Protein AF-C9LDC7-F1 (afdb_monomer)

Sequence (46 aa):
MSVNQIAEEIKRSKDSVKCYRKSLFLKLGVSKISEAIAIATHHKLI

Foldseek 3Di:
DDLVVVCVVVVHDSVVSVVVVVVLCVVQVHDDPVSSVVSCVVVVVD

Organism: NCBI:txid626522

Secondary structure (DSSP, 8-state):
--HHHHHHHTT--HHHHHHHHHHHHHHHT-SSHHHHHHHHHHTT--

Nearest PDB structures (foldseek):
  4yn8-assembly1_A  TM=9.615E-01  e=2.481E-02  Corynebacterium diphtheriae
  8dq1-assembly1_D  TM=9.415E-01  e=1.819E-01  Pseudomonas aeruginosa
  7dwm-assembly1_B  TM=8.592E-01  e=1.585E-01  Hapunavirus VP882
  3qp5-assembly2_C  TM=8.390E-01  e=1.698E-01  Chromobacterium violaceum
  7dwm-assembly1_A  TM=8.409E-01  e=2.747E-01  Hapunavirus VP882

InterPro domains:
  IPR000792 Transcription regulator LuxR, C-terminal [PF00196] (1-40)
  IPR000792 Transcription regulator LuxR, C-terminal [PS50043] (1-44)
  IPR016032 Signal transduction response regulator, C-terminal effector [SSF46894] (1-46)
  IPR036388 Winged helix-like DNA-binding domain superfamily [G3DSA:1.10.10.10] (1-46)

Solvent-accessible surface area (backbone atoms only — not comparable to full-atom values): 2776 Å² total; per-residue (Å²): 137,53,66,64,57,52,14,64,76,71,73,46,53,56,64,58,53,51,50,52,52,51,53,50,27,62,76,70,74,43,92,50,69,69,55,48,49,53,52,32,51,76,68,63,77,104

Structure (mmCIF, N/CA/C/O backbone):
data_AF-C9LDC7-F1
#
_entry.id   AF-C9LDC7-F1
#
loop_
_atom_site.group_PDB
_atom_site.id
_atom_site.type_symbol
_atom_site.label_atom_id
_atom_site.label_alt_id
_atom_site.label_comp_id
_atom_site.label_asym_id
_atom_site.label_entity_id
_atom_site.label_seq_id
_atom_site.pdbx_PDB_ins_code
_atom_site.Cartn_x
_atom_site.Cartn_y
_atom_site.Cartn_z
_atom_site.occupancy
_atom_site.B_iso_or_equiv
_atom_site.auth_seq_id
_atom_site.auth_comp_id
_atom_site.auth_asym_id
_atom_site.auth_atom_id
_atom_site.pdbx_PDB_model_num
ATOM 1 N N . MET A 1 1 ? -12.803 1.126 -5.391 1.00 76.00 1 MET A N 1
ATOM 2 C CA . MET A 1 1 ? -12.953 1.117 -3.921 1.00 76.00 1 MET A CA 1
ATOM 3 C C . MET A 1 1 ? -12.050 2.186 -3.309 1.00 76.00 1 MET A C 1
ATOM 5 O O . MET A 1 1 ? -10.894 2.286 -3.705 1.00 76.00 1 MET A O 1
ATOM 9 N N . SER A 1 2 ? -12.571 3.032 -2.420 1.00 90.25 2 SER A N 1
ATOM 10 C CA . SER A 1 2 ? -11.798 4.097 -1.757 1.00 90.25 2 SER A CA 1
ATOM 11 C C . SER A 1 2 ? -11.055 3.587 -0.513 1.00 90.25 2 SER A C 1
ATOM 13 O O . SER A 1 2 ? -11.438 2.578 0.071 1.00 90.25 2 SER A O 1
ATOM 15 N N . VAL A 1 3 ? -10.024 4.313 -0.058 1.00 90.62 3 VAL A N 1
ATOM 16 C CA . VAL A 1 3 ? -9.299 3.994 1.195 1.00 90.62 3 VAL A CA 1
ATOM 17 C C . VAL A 1 3 ? -10.241 3.972 2.405 1.00 90.62 3 VAL A C 1
ATOM 19 O O . VAL A 1 3 ? -10.049 3.163 3.305 1.00 90.62 3 VAL A O 1
ATOM 22 N N . ASN A 1 4 ? -11.268 4.829 2.410 1.00 93.19 4 ASN A N 1
ATOM 23 C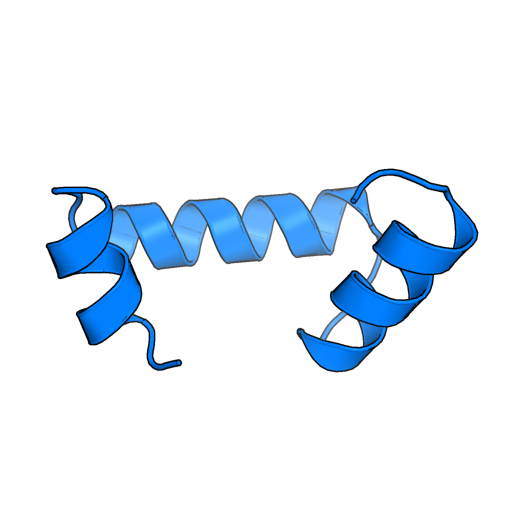 CA . ASN A 1 4 ? -12.272 4.865 3.473 1.00 93.19 4 ASN A CA 1
ATOM 24 C C . ASN A 1 4 ? -13.114 3.585 3.486 1.00 93.19 4 ASN A C 1
ATOM 26 O O . ASN A 1 4 ? -13.285 2.995 4.540 1.00 93.19 4 ASN A O 1
ATOM 30 N N . GLN A 1 5 ? -13.588 3.134 2.320 1.00 95.56 5 GLN A N 1
ATOM 31 C CA . GLN A 1 5 ? -14.379 1.902 2.222 1.00 95.56 5 GLN A CA 1
ATOM 32 C C . GLN A 1 5 ? -13.580 0.680 2.679 1.00 95.56 5 GLN A C 1
ATOM 34 O O . GLN A 1 5 ? -14.089 -0.106 3.464 1.00 95.56 5 GLN A O 1
ATOM 39 N N . ILE A 1 6 ? -12.309 0.582 2.268 1.00 93.88 6 ILE A N 1
ATOM 40 C CA . ILE A 1 6 ? -11.414 -0.496 2.714 1.00 93.88 6 ILE A CA 1
ATOM 41 C C . ILE A 1 6 ? -11.275 -0.476 4.233 1.00 93.88 6 ILE A C 1
ATOM 43 O O . ILE A 1 6 ? -11.386 -1.516 4.865 1.00 93.88 6 ILE A O 1
ATOM 47 N N . ALA A 1 7 ? -11.018 0.700 4.810 1.00 96.19 7 ALA A N 1
ATOM 48 C CA . ALA A 1 7 ? -10.820 0.870 6.245 1.00 96.19 7 ALA A CA 1
ATOM 49 C C . ALA A 1 7 ? -12.029 0.375 7.058 1.00 96.19 7 ALA A C 1
ATOM 51 O O . ALA A 1 7 ? -11.843 -0.387 8.007 1.00 96.19 7 ALA A O 1
ATOM 52 N N . GLU A 1 8 ? -13.243 0.744 6.640 1.00 96.75 8 GLU A N 1
ATOM 53 C CA . GLU A 1 8 ? -14.485 0.272 7.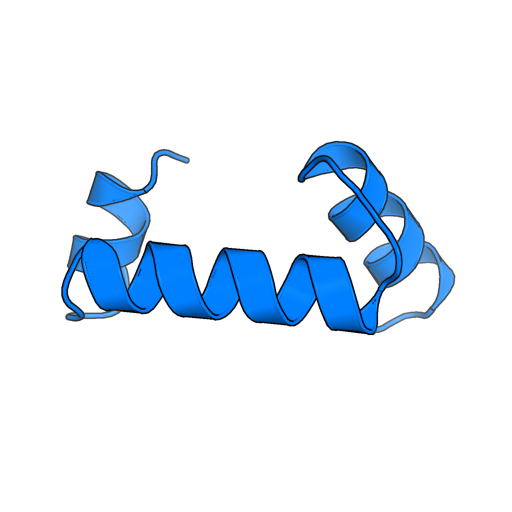263 1.00 96.75 8 GLU A CA 1
ATOM 54 C C . GLU A 1 8 ? -14.671 -1.243 7.096 1.00 96.75 8 GLU A C 1
ATOM 56 O O . GLU A 1 8 ? -14.944 -1.945 8.068 1.00 96.75 8 GLU A O 1
ATOM 61 N N . GLU A 1 9 ? -14.452 -1.767 5.887 1.00 96.62 9 GLU A N 1
ATOM 62 C CA . GLU A 1 9 ? -14.628 -3.188 5.571 1.00 96.62 9 GLU A CA 1
ATOM 63 C C . GLU A 1 9 ? -13.685 -4.087 6.381 1.00 96.62 9 GLU A C 1
ATOM 65 O O . GLU A 1 9 ? -14.112 -5.093 6.948 1.00 96.62 9 GLU A O 1
ATOM 70 N N . ILE A 1 10 ? -12.413 -3.695 6.514 1.00 94.25 10 ILE A N 1
ATOM 71 C CA . ILE A 1 10 ? -11.415 -4.471 7.264 1.00 94.25 10 ILE A CA 1
ATOM 72 C C . ILE A 1 10 ? -11.334 -4.083 8.751 1.00 94.25 10 ILE A C 1
ATOM 74 O O . ILE A 1 10 ? -10.465 -4.594 9.463 1.00 94.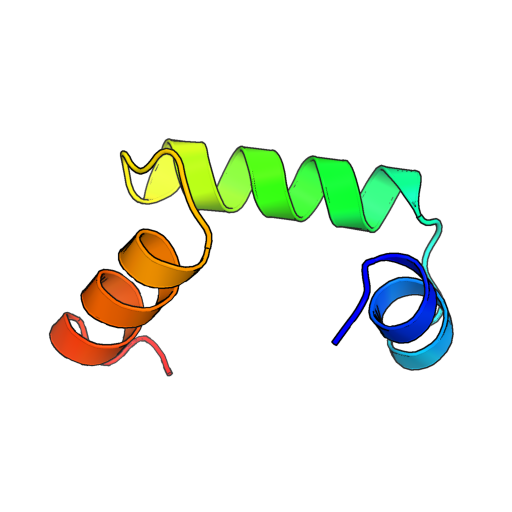25 10 ILE A O 1
ATOM 78 N N . LYS A 1 11 ? -12.200 -3.171 9.227 1.00 96.12 11 LYS A N 1
ATOM 79 C CA . LYS A 1 11 ? -12.207 -2.609 10.593 1.00 96.12 11 LYS A CA 1
ATOM 80 C C . LYS A 1 11 ? -10.830 -2.100 11.043 1.00 96.12 11 LYS A C 1
ATOM 82 O O . LYS A 1 11 ? -10.352 -2.408 12.138 1.00 96.12 11 LYS A O 1
ATOM 87 N N . ARG A 1 12 ? -10.152 -1.332 10.185 1.00 95.69 12 ARG A N 1
ATOM 88 C CA . ARG A 1 12 ? -8.84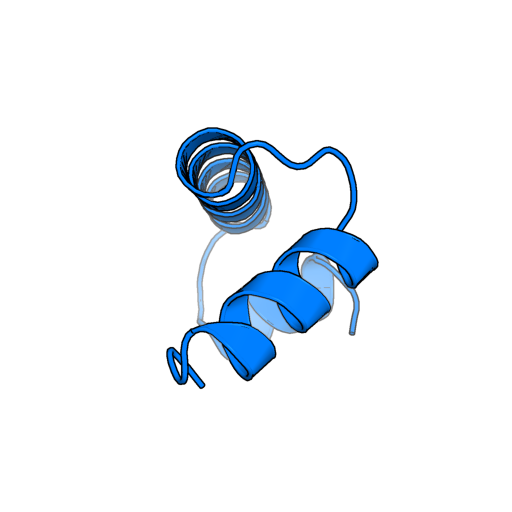1 -0.716 10.470 1.00 95.69 12 ARG A CA 1
ATOM 89 C C . A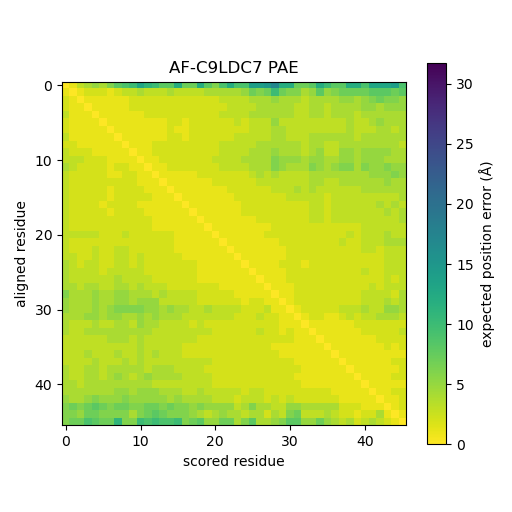RG A 1 12 ? -8.873 0.783 10.222 1.00 95.69 12 ARG A C 1
ATOM 91 O O . ARG A 1 12 ? -9.726 1.293 9.511 1.00 95.69 12 ARG A O 1
ATOM 98 N N . SER A 1 13 ? -7.898 1.502 10.775 1.00 96.50 13 SER A N 1
ATOM 99 C CA . SER A 1 13 ? -7.768 2.932 10.504 1.00 96.50 13 SER A CA 1
ATOM 100 C C . SER A 1 13 ? -7.348 3.188 9.053 1.00 96.50 13 SER A C 1
ATOM 102 O O . SER A 1 13 ? -6.615 2.410 8.430 1.00 96.50 13 SER A O 1
ATOM 104 N N . LYS A 1 14 ? -7.764 4.341 8.521 1.00 96.50 14 LYS A N 1
ATOM 105 C CA . LYS A 1 14 ? -7.373 4.814 7.182 1.00 96.50 14 LYS A CA 1
ATOM 106 C C . LYS A 1 14 ? -5.855 4.883 7.025 1.00 96.50 14 LYS A C 1
ATOM 108 O O . LYS A 1 14 ? -5.334 4.602 5.947 1.00 96.50 14 LYS A O 1
ATOM 113 N N . ASP A 1 15 ? -5.142 5.243 8.089 1.00 96.44 15 ASP A N 1
ATOM 114 C CA . ASP A 1 15 ? -3.686 5.356 8.061 1.00 96.44 15 ASP A CA 1
ATOM 115 C C . ASP A 1 15 ? -3.004 3.989 8.029 1.00 96.44 15 ASP A C 1
ATOM 117 O O . ASP A 1 15 ? -2.051 3.822 7.268 1.00 96.44 15 ASP A O 1
ATOM 121 N N . SER A 1 16 ? -3.547 2.972 8.709 1.00 96.50 16 SER A N 1
ATOM 122 C CA . SER A 1 16 ? -3.083 1.588 8.542 1.00 96.50 16 SER A CA 1
ATOM 123 C C . SER A 1 16 ? -3.240 1.117 7.095 1.00 96.50 16 SER A C 1
ATOM 125 O O . SER A 1 16 ? -2.286 0.594 6.522 1.00 96.50 16 SER A O 1
ATOM 127 N N . VAL A 1 17 ? -4.389 1.377 6.459 1.00 95.38 17 VAL A N 1
ATOM 128 C CA . VAL A 1 17 ? -4.617 1.028 5.043 1.00 95.38 17 VAL A CA 1
ATOM 129 C C . VAL A 1 17 ? -3.614 1.736 4.124 1.00 95.38 17 VAL A C 1
ATOM 131 O O . VAL A 1 17 ? -3.040 1.109 3.230 1.00 95.38 17 VAL A O 1
ATOM 134 N N . LYS A 1 18 ? -3.338 3.028 4.352 1.00 94.56 18 LYS A N 1
ATOM 135 C CA . LYS A 1 18 ? -2.312 3.769 3.594 1.00 94.56 18 LYS A CA 1
ATOM 136 C C . LYS A 1 18 ? -0.917 3.174 3.791 1.00 94.56 18 LYS A C 1
ATOM 138 O O . LYS A 1 18 ? -0.179 3.059 2.811 1.00 94.56 18 LYS A O 1
ATOM 143 N N . CYS A 1 19 ? -0.553 2.807 5.018 1.00 96.25 19 CYS A N 1
ATOM 144 C CA . CYS A 1 19 ? 0.733 2.183 5.327 1.00 96.25 19 CYS A CA 1
ATOM 145 C C . CYS A 1 19 ? 0.876 0.819 4.644 1.00 96.25 19 CYS A C 1
ATOM 147 O O . CYS A 1 19 ? 1.895 0.577 3.997 1.00 96.25 19 CYS A O 1
ATOM 149 N N . TYR A 1 20 ? -0.157 -0.028 4.687 1.00 94.06 20 TYR A N 1
ATOM 150 C CA . TYR A 1 20 ? -0.163 -1.301 3.964 1.00 94.06 20 TYR A CA 1
ATOM 151 C C . TYR A 1 20 ? -0.021 -1.098 2.459 1.00 94.06 20 TYR A C 1
ATOM 153 O O . TYR A 1 20 ? 0.808 -1.754 1.836 1.00 94.06 20 TYR A O 1
ATOM 161 N N . ARG A 1 21 ? -0.747 -0.134 1.882 1.00 92.69 21 ARG A N 1
ATOM 162 C CA . ARG A 1 21 ? -0.641 0.186 0.454 1.00 92.69 21 ARG A CA 1
ATOM 163 C C . ARG A 1 21 ? 0.767 0.644 0.068 1.00 92.69 21 ARG A C 1
ATOM 165 O O . ARG A 1 21 ? 1.294 0.187 -0.938 1.00 92.69 21 ARG A O 1
ATOM 172 N N . LYS A 1 22 ? 1.391 1.511 0.873 1.00 94.75 22 LYS A N 1
ATOM 173 C CA . LYS A 1 22 ? 2.784 1.942 0.661 1.00 94.75 22 LYS A CA 1
ATOM 174 C C . LYS A 1 22 ? 3.752 0.761 0.731 1.00 94.75 22 LYS A C 1
ATOM 176 O O . LYS A 1 22 ? 4.593 0.619 -0.146 1.00 94.75 22 LYS A O 1
ATOM 181 N N . SER A 1 23 ? 3.615 -0.096 1.743 1.00 95.75 23 SER A N 1
ATOM 182 C CA . SER A 1 23 ? 4.465 -1.281 1.891 1.00 95.75 23 SER A CA 1
ATOM 183 C C . SER A 1 23 ? 4.295 -2.255 0.722 1.00 95.75 23 SER A C 1
ATOM 185 O O . SER A 1 23 ? 5.288 -2.751 0.200 1.00 95.75 23 SER A O 1
ATOM 187 N N . LEU A 1 24 ? 3.060 -2.475 0.262 1.00 94.44 24 LEU A N 1
ATOM 188 C CA . LEU A 1 24 ? 2.763 -3.297 -0.909 1.00 94.44 24 LEU A CA 1
ATOM 189 C C . LEU A 1 24 ? 3.456 -2.752 -2.162 1.00 94.44 24 LEU A C 1
ATOM 191 O O . LEU A 1 24 ? 4.114 -3.502 -2.874 1.00 94.44 24 LEU A O 1
ATOM 195 N N . PHE A 1 25 ? 3.350 -1.445 -2.404 1.00 95.25 25 PHE A N 1
ATOM 196 C CA . PHE A 1 25 ? 3.972 -0.801 -3.560 1.00 95.25 25 PHE A CA 1
ATOM 197 C C . PHE A 1 25 ? 5.496 -0.905 -3.530 1.00 95.25 25 PHE A C 1
ATOM 199 O O . PHE A 1 25 ? 6.095 -1.236 -4.546 1.00 95.25 25 PHE A O 1
ATOM 206 N N . LEU A 1 26 ? 6.111 -0.720 -2.359 1.00 96.50 26 LEU A N 1
ATOM 207 C CA . LEU A 1 26 ? 7.552 -0.905 -2.182 1.00 96.50 26 LEU A CA 1
ATOM 208 C C . LEU A 1 26 ? 7.987 -2.350 -2.454 1.00 96.50 26 LEU A C 1
ATOM 210 O O . LEU A 1 26 ? 8.979 -2.562 -3.140 1.00 96.50 26 LEU A O 1
ATOM 214 N N . LYS A 1 27 ? 7.235 -3.343 -1.962 1.00 95.12 27 LYS A N 1
ATOM 215 C CA . LYS A 1 27 ? 7.538 -4.768 -2.184 1.00 95.12 27 LYS A CA 1
ATOM 216 C C . LYS A 1 27 ? 7.407 -5.186 -3.647 1.00 95.12 27 LYS A C 1
ATOM 218 O O . LYS A 1 27 ? 8.142 -6.059 -4.090 1.00 95.12 27 LYS A O 1
ATOM 223 N N . LEU A 1 28 ? 6.464 -4.587 -4.372 1.00 94.00 28 LEU A N 1
ATOM 224 C CA . LEU A 1 28 ? 6.225 -4.871 -5.787 1.00 94.00 28 LEU A CA 1
ATOM 225 C C . LEU A 1 28 ? 7.032 -3.963 -6.730 1.00 94.00 28 LEU A C 1
ATOM 227 O O . LEU A 1 28 ? 7.020 -4.199 -7.932 1.00 94.00 28 LEU A O 1
ATOM 231 N N . GLY A 1 29 ? 7.715 -2.936 -6.213 1.00 95.31 29 GLY A N 1
ATOM 232 C CA . GLY A 1 29 ? 8.482 -1.981 -7.019 1.00 95.31 29 GLY A CA 1
ATOM 233 C C . GLY A 1 29 ? 7.623 -1.076 -7.911 1.00 95.31 29 GLY A C 1
ATOM 234 O O . GLY A 1 29 ? 8.057 -0.704 -8.995 1.00 95.31 29 GLY A O 1
ATOM 235 N N . VAL A 1 30 ? 6.404 -0.729 -7.482 1.00 95.69 30 VAL A N 1
ATOM 236 C CA . VAL A 1 30 ? 5.421 0.029 -8.286 1.00 95.69 30 VAL A CA 1
ATOM 237 C C . VAL A 1 30 ? 5.024 1.353 -7.645 1.00 95.69 30 VAL A C 1
ATOM 239 O O . VAL A 1 30 ? 5.232 1.577 -6.454 1.00 95.69 30 VAL A O 1
ATOM 242 N N . SER A 1 31 ? 4.398 2.233 -8.430 1.00 92.50 31 SER A N 1
ATOM 243 C CA . SER A 1 31 ? 3.971 3.565 -7.979 1.00 92.50 31 SER A CA 1
ATOM 244 C C . SER A 1 31 ? 2.449 3.719 -7.878 1.00 92.50 31 SER A C 1
ATOM 246 O O . SER A 1 31 ? 1.954 4.600 -7.166 1.00 92.50 31 SER A O 1
ATOM 248 N N . LYS A 1 32 ? 1.690 2.862 -8.575 1.00 92.19 32 LYS A N 1
ATOM 249 C CA . LYS A 1 32 ? 0.227 2.947 -8.693 1.00 92.19 32 LY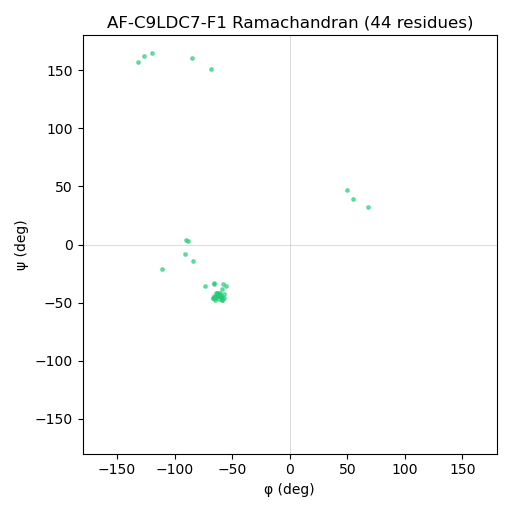S A CA 1
ATOM 250 C C . LYS A 1 32 ? -0.450 1.604 -8.434 1.00 92.19 32 LYS A C 1
ATOM 252 O O . LYS A 1 32 ? 0.117 0.535 -8.630 1.00 92.19 32 LYS A O 1
ATOM 257 N N . ILE A 1 33 ? -1.725 1.667 -8.045 1.00 91.62 33 ILE A N 1
ATOM 258 C CA . ILE A 1 33 ? -2.522 0.470 -7.738 1.00 91.62 33 ILE A CA 1
ATOM 259 C C . ILE A 1 33 ? -2.772 -0.407 -8.972 1.00 91.62 33 ILE A C 1
ATOM 261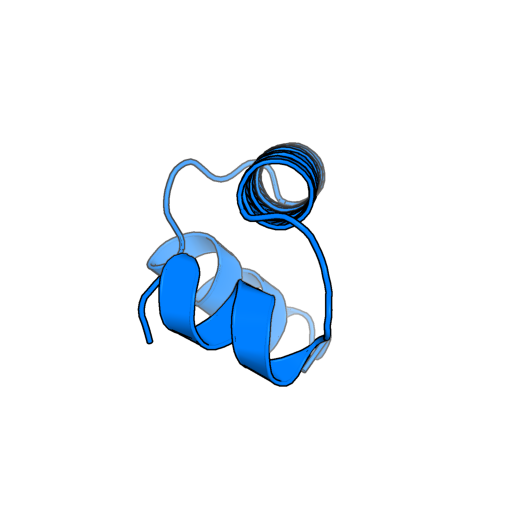 O O . ILE A 1 33 ? -2.799 -1.623 -8.845 1.00 91.62 33 ILE A O 1
ATOM 265 N N . SER A 1 34 ? -2.911 0.186 -10.160 1.00 94.00 34 SER A N 1
ATOM 266 C CA . SER A 1 34 ? -3.105 -0.557 -11.411 1.00 94.00 34 SER A CA 1
ATOM 267 C C . SER A 1 34 ? -1.897 -1.432 -11.751 1.00 94.00 34 SER A C 1
ATOM 269 O O . SER A 1 34 ? -2.065 -2.585 -12.131 1.00 94.00 34 SER A O 1
ATOM 271 N N . GLU A 1 35 ? -0.686 -0.905 -11.555 1.00 95.12 35 GLU A N 1
ATOM 272 C CA . GLU A 1 35 ? 0.570 -1.643 -11.734 1.00 95.12 35 GLU A CA 1
ATOM 273 C C . GLU A 1 35 ? 0.684 -2.766 -10.699 1.00 95.12 35 GLU A C 1
ATOM 275 O O . GLU A 1 35 ? 0.992 -3.902 -11.048 1.00 95.12 35 GLU A O 1
ATOM 280 N N . ALA A 1 36 ? 0.361 -2.468 -9.434 1.00 94.81 36 ALA A N 1
ATOM 281 C CA . ALA A 1 36 ? 0.347 -3.465 -8.366 1.00 94.81 36 ALA A CA 1
ATOM 282 C C . ALA A 1 36 ? -0.594 -4.640 -8.684 1.00 94.81 36 ALA A C 1
ATOM 284 O O . ALA A 1 36 ? -0.217 -5.789 -8.474 1.00 94.81 36 ALA A O 1
ATOM 285 N N . ILE A 1 37 ? -1.792 -4.357 -9.212 1.00 94.19 37 ILE A N 1
ATOM 286 C CA . ILE A 1 37 ? -2.764 -5.382 -9.622 1.00 94.19 37 ILE A CA 1
ATOM 287 C C . ILE A 1 37 ? -2.206 -6.212 -10.781 1.00 94.19 37 ILE A C 1
ATOM 289 O O . ILE A 1 37 ? -2.220 -7.435 -10.698 1.00 94.19 37 ILE A O 1
ATOM 293 N N . ALA A 1 38 ? -1.665 -5.573 -11.823 1.00 95.88 38 ALA A N 1
ATOM 294 C CA . ALA A 1 38 ? -1.106 -6.281 -12.974 1.00 95.88 38 ALA A CA 1
ATOM 295 C C . ALA A 1 38 ? 0.027 -7.243 -12.571 1.00 95.88 38 ALA A C 1
ATOM 297 O O . ALA A 1 38 ? 0.026 -8.399 -12.993 1.00 95.88 38 ALA A O 1
ATOM 298 N N . ILE A 1 39 ? 0.951 -6.799 -11.708 1.00 95.62 39 ILE A N 1
ATOM 299 C CA . ILE A 1 39 ? 2.030 -7.651 -11.185 1.00 95.62 39 ILE A CA 1
ATOM 300 C C . ILE A 1 39 ? 1.467 -8.778 -10.318 1.00 95.62 39 ILE A C 1
ATOM 302 O O . ILE A 1 39 ? 1.876 -9.926 -10.476 1.00 95.62 39 ILE A O 1
ATOM 306 N N . ALA A 1 40 ? 0.522 -8.478 -9.422 1.00 94.94 40 ALA A N 1
ATOM 307 C CA . ALA A 1 40 ? -0.084 -9.488 -8.559 1.00 94.94 40 ALA A CA 1
ATOM 308 C C . ALA A 1 40 ? -0.790 -10.586 -9.371 1.00 94.94 40 ALA A C 1
ATOM 310 O O . ALA A 1 40 ? -0.600 -11.764 -9.077 1.00 94.94 40 ALA A O 1
ATOM 311 N N . THR A 1 41 ? -1.522 -10.223 -10.429 1.00 96.62 41 THR A N 1
ATOM 312 C CA . THR A 1 41 ? -2.146 -11.177 -11.357 1.00 96.62 41 THR A CA 1
ATOM 313 C C . THR A 1 41 ? -1.104 -11.963 -12.154 1.00 96.62 41 THR A C 1
ATOM 315 O O . THR A 1 41 ? -1.190 -13.187 -12.225 1.00 96.62 41 THR A O 1
ATOM 318 N N . HIS A 1 42 ? -0.086 -11.297 -12.713 1.00 95.50 42 HIS A N 1
ATOM 319 C CA . HIS A 1 42 ? 0.991 -11.957 -13.461 1.00 95.50 42 HIS A CA 1
ATOM 320 C C . HIS A 1 42 ? 1.736 -12.992 -12.601 1.00 95.50 42 HIS A C 1
ATOM 322 O O . HIS A 1 42 ? 2.077 -14.075 -13.073 1.00 95.50 42 HIS A O 1
ATOM 328 N N . HIS A 1 43 ? 1.942 -12.687 -11.317 1.00 95.19 43 HIS A N 1
ATOM 329 C CA . HIS A 1 43 ? 2.609 -1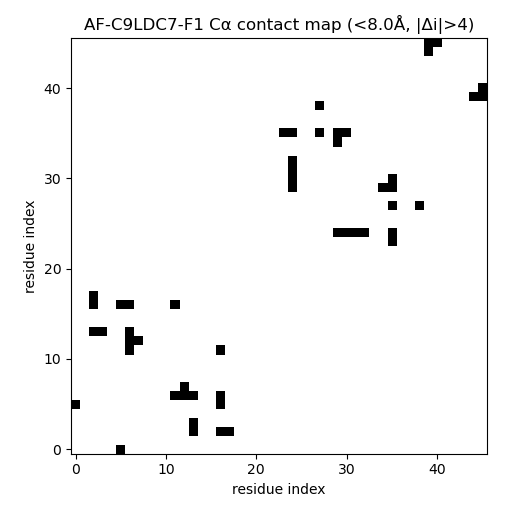3.565 -10.353 1.00 95.19 43 HIS A CA 1
ATOM 330 C C . HIS A 1 43 ? 1.663 -14.534 -9.627 1.00 95.19 43 HIS A C 1
ATOM 332 O O . HIS A 1 43 ? 2.129 -15.275 -8.765 1.00 95.19 43 HIS A O 1
ATOM 338 N N . LYS A 1 44 ? 0.362 -14.558 -9.961 1.00 94.00 44 LYS A N 1
ATOM 339 C CA . LYS A 1 44 ? -0.657 -15.414 -9.320 1.00 94.00 44 LYS A CA 1
ATOM 340 C C . LYS A 1 44 ? -0.727 -15.248 -7.792 1.00 94.00 44 LYS A C 1
ATOM 342 O O . LYS A 1 44 ? -0.865 -16.222 -7.057 1.00 94.00 44 LYS A O 1
ATOM 347 N N . LEU A 1 45 ? -0.595 -14.010 -7.312 1.00 90.38 45 LEU A N 1
ATOM 348 C CA . LEU A 1 45 ? -0.726 -13.656 -5.892 1.00 90.38 45 LEU A CA 1
ATOM 349 C C . LEU A 1 45 ? -2.187 -13.442 -5.462 1.00 90.38 45 LEU A C 1
ATOM 351 O O . LEU A 1 45 ? -2.452 -13.368 -4.262 1.00 90.38 45 LEU A O 1
ATOM 355 N N . ILE A 1 46 ? -3.095 -13.302 -6.435 1.00 85.81 46 ILE A N 1
ATOM 356 C CA . ILE A 1 46 ? -4.545 -13.103 -6.298 1.00 85.81 46 ILE A CA 1
ATOM 357 C C . ILE A 1 46 ? -5.290 -13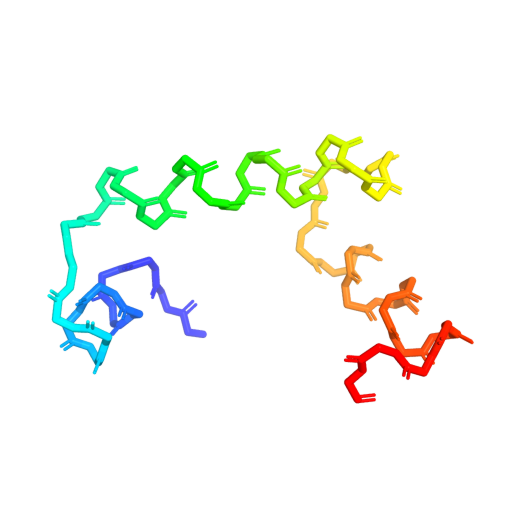.801 -7.435 1.00 85.81 46 ILE A C 1
ATOM 359 O O . ILE A 1 46 ? -4.657 -14.014 -8.497 1.00 85.81 46 ILE A O 1
#

pLDDT: mean 94.11, std 3.43, range [76.0, 96.75]

Radius of gyration: 11.18 Å; Cα contacts (8 Å, |Δi|>4): 26; chains: 1; bounding box: 23×21×24 Å

Mean predicted aligned error: 2.79 Å